Protein AF-A0A1I1NSJ3-F1 (afdb_monomer_lite)

Sequence (122 aa):
MTKSLKPNCDCIVRRGGEVIGTIKLSGRVLWALLSLMREGERGCTPITRPAPRWSHYIHQLRTVYNINVETINEGHEGVFSGTHARYVLRDQTSLFGGNLTEYLMSPDGRREFPNANFLGAH

Organism: NCBI:txid728005

Secondary structure (DSSP, 8-state):
-PPPPPPEEEEEEEETTEEEEEEEEEHHHHHHHHHHHHHGGG-B-TTTS--TTHHHHHHHHHHTT---EEEEEEEE-STT-EEEEEEEE-SEEEEESTTHHHHHHSHHHHHHSTT---BT--

Structure (mmCIF, N/CA/C/O backbone):
data_AF-A0A1I1NSJ3-F1
#
_entry.id   AF-A0A1I1NSJ3-F1
#
loop_
_atom_site.group_PDB
_atom_site.id
_atom_site.type_symbol
_atom_site.label_atom_id
_atom_site.label_alt_id
_atom_site.label_comp_id
_atom_site.label_asym_id
_atom_site.label_entity_id
_atom_site.label_seq_id
_atom_site.pdbx_PDB_ins_code
_atom_site.Cartn_x
_atom_site.Cartn_y
_atom_site.Cartn_z
_atom_site.occupancy
_atom_site.B_iso_or_equiv
_atom_site.auth_seq_id
_atom_site.auth_comp_id
_atom_site.auth_asym_id
_atom_site.auth_atom_id
_atom_site.pdbx_PDB_model_num
ATOM 1 N N . MET A 1 1 ? -1.956 27.034 -7.355 1.00 48.88 1 MET A N 1
ATOM 2 C CA . MET A 1 1 ? -1.425 25.679 -7.086 1.00 48.88 1 MET A CA 1
ATOM 3 C C . MET A 1 1 ? -2.315 25.009 -6.054 1.00 48.88 1 MET A C 1
ATOM 5 O O . MET A 1 1 ? -2.300 25.425 -4.902 1.00 48.88 1 MET A O 1
ATOM 9 N N . THR A 1 2 ? -3.121 24.025 -6.445 1.00 58.22 2 THR A N 1
ATOM 10 C CA . THR A 1 2 ? -3.885 23.218 -5.484 1.00 58.22 2 THR A CA 1
ATOM 11 C C . THR A 1 2 ? -2.895 22.339 -4.724 1.00 58.22 2 THR A C 1
ATOM 13 O O . THR A 1 2 ? -2.092 21.637 -5.336 1.00 58.22 2 THR A O 1
ATOM 16 N N . LYS A 1 3 ? -2.874 22.430 -3.394 1.00 71.44 3 LYS A N 1
ATOM 17 C CA . LYS A 1 3 ? -1.962 21.640 -2.561 1.00 71.44 3 LYS A CA 1
ATOM 18 C C . LYS A 1 3 ? -2.349 20.164 -2.697 1.00 71.44 3 LYS A C 1
ATOM 20 O O . LYS A 1 3 ? -3.507 19.827 -2.469 1.00 71.44 3 LYS A O 1
ATOM 25 N N . SER A 1 4 ? -1.406 19.305 -3.087 1.00 80.06 4 SER A N 1
ATOM 26 C CA . SER A 1 4 ? -1.663 17.863 -3.203 1.00 80.06 4 SER A CA 1
ATOM 27 C C . SER A 1 4 ? -2.100 17.306 -1.845 1.00 80.06 4 SER A C 1
ATOM 29 O O . SER A 1 4 ? -1.438 17.539 -0.824 1.00 80.06 4 SER A O 1
ATOM 31 N N . LEU A 1 5 ? -3.246 16.623 -1.823 1.00 88.69 5 LEU A N 1
ATOM 32 C CA . LEU A 1 5 ? -3.815 16.053 -0.608 1.00 88.69 5 LEU A CA 1
ATOM 33 C C . LEU A 1 5 ? -3.002 14.819 -0.209 1.00 88.69 5 LEU A C 1
ATOM 35 O O . LEU A 1 5 ? -2.840 13.886 -0.993 1.00 88.69 5 LEU A O 1
ATOM 39 N N . LYS A 1 6 ? -2.485 14.799 1.021 1.00 90.94 6 LYS A N 1
ATOM 40 C CA . LYS A 1 6 ? -1.807 13.616 1.560 1.00 90.94 6 LYS A CA 1
ATOM 41 C C . LYS A 1 6 ? -2.861 12.667 2.143 1.00 90.94 6 LYS A C 1
ATOM 43 O O . LYS A 1 6 ? -3.554 13.091 3.074 1.00 90.94 6 LYS A O 1
ATOM 48 N N . PRO A 1 7 ? -2.975 11.420 1.647 1.00 94.62 7 PRO A N 1
ATOM 49 C CA . PRO A 1 7 ? -3.944 10.475 2.181 1.00 94.62 7 PRO A CA 1
ATOM 50 C C . PRO A 1 7 ? -3.557 10.052 3.596 1.00 94.62 7 PRO A C 1
ATOM 52 O O . PRO A 1 7 ? -2.370 9.881 3.895 1.00 94.62 7 PRO A O 1
ATOM 55 N N . ASN A 1 8 ? -4.556 9.847 4.444 1.00 96.69 8 ASN A N 1
ATOM 56 C CA . ASN A 1 8 ? -4.446 9.164 5.725 1.00 96.69 8 ASN A CA 1
ATOM 57 C C . ASN A 1 8 ? -5.732 8.388 6.032 1.00 96.69 8 ASN A C 1
ATOM 59 O O . ASN A 1 8 ? -6.813 8.790 5.600 1.00 96.69 8 ASN A O 1
ATOM 63 N N . CYS A 1 9 ? -5.593 7.292 6.772 1.00 96.44 9 CYS A N 1
ATOM 64 C CA . CYS A 1 9 ? -6.703 6.499 7.292 1.00 96.44 9 CYS A CA 1
ATOM 65 C C . CYS A 1 9 ? -6.244 5.629 8.468 1.00 96.44 9 CYS A C 1
ATOM 67 O O . CYS A 1 9 ? -5.045 5.461 8.720 1.00 96.44 9 CYS A O 1
ATOM 69 N N . ASP A 1 10 ? -7.217 5.050 9.156 1.00 97.12 10 ASP A N 1
ATOM 70 C CA . ASP A 1 10 ? -7.031 3.913 10.041 1.00 97.12 10 ASP A CA 1
ATOM 71 C C . ASP A 1 10 ? -7.157 2.605 9.236 1.00 97.12 10 ASP A C 1
ATOM 73 O O . ASP A 1 10 ? -7.826 2.538 8.200 1.00 97.12 10 ASP A O 1
ATOM 77 N N . CYS A 1 11 ? -6.469 1.562 9.690 1.00 97.06 11 CYS A N 1
ATOM 78 C CA . CYS A 1 11 ? -6.438 0.250 9.053 1.00 97.06 11 CYS A CA 1
ATOM 79 C C . CYS A 1 11 ? -6.536 -0.839 10.119 1.00 97.06 11 CYS A C 1
ATOM 81 O O . CYS A 1 11 ? -5.686 -0.910 11.008 1.00 97.06 11 CYS A O 1
ATOM 83 N N . ILE A 1 12 ? -7.544 -1.704 10.007 1.00 97.25 12 ILE A N 1
ATOM 84 C CA . ILE A 1 12 ? -7.615 -2.961 10.760 1.00 97.25 12 ILE A CA 1
ATOM 85 C C . ILE A 1 12 ? -6.791 -3.995 10.005 1.00 97.25 12 ILE A C 1
ATOM 87 O O . ILE A 1 12 ? -7.006 -4.180 8.808 1.00 97.25 12 ILE A O 1
ATOM 91 N N . VAL A 1 13 ? -5.885 -4.678 10.700 1.00 96.94 13 VAL A N 1
ATOM 92 C CA . VAL A 1 13 ? -5.085 -5.773 10.140 1.00 96.94 13 VAL A CA 1
ATOM 93 C C . VAL A 1 13 ? -5.584 -7.094 10.713 1.00 96.94 13 VAL A C 1
ATOM 95 O O . VAL A 1 13 ? -5.743 -7.228 11.931 1.00 96.94 13 VAL A O 1
ATOM 98 N N . ARG A 1 14 ? -5.832 -8.069 9.835 1.00 97.00 14 ARG A N 1
ATOM 99 C CA . ARG A 1 14 ? -6.230 -9.431 10.185 1.00 97.00 14 ARG A CA 1
ATOM 100 C C . ARG A 1 14 ? -5.241 -10.457 9.651 1.00 97.00 14 ARG A C 1
ATOM 102 O O . ARG A 1 14 ? -4.813 -10.369 8.502 1.00 97.00 14 ARG A O 1
ATOM 109 N N . ARG A 1 15 ? -4.931 -11.460 10.471 1.00 95.38 15 ARG A N 1
ATOM 110 C CA . ARG A 1 15 ? -4.066 -12.590 10.115 1.00 95.38 15 ARG A CA 1
ATOM 111 C C . ARG A 1 15 ? -4.740 -13.883 10.545 1.00 95.38 15 ARG A C 1
ATOM 113 O O . ARG A 1 15 ? -5.110 -14.021 11.702 1.00 95.38 15 ARG A O 1
ATOM 120 N N . GLY A 1 16 ? -4.946 -14.805 9.605 1.00 94.12 16 GLY A N 1
ATOM 121 C CA . GLY A 1 16 ? -5.676 -16.048 9.885 1.00 94.12 16 GLY A CA 1
ATOM 122 C C . GLY A 1 16 ? -7.122 -15.827 10.354 1.00 94.12 16 GLY A C 1
ATOM 123 O O . GLY A 1 16 ? -7.645 -16.643 11.100 1.00 94.12 16 GLY A O 1
ATOM 124 N N . GLY A 1 17 ? -7.755 -14.716 9.959 1.00 92.50 17 GLY A N 1
ATOM 125 C CA . GLY A 1 17 ? -9.113 -14.339 10.378 1.00 92.50 17 GLY A CA 1
ATOM 126 C C . GLY A 1 17 ? -9.193 -13.546 11.689 1.00 92.50 17 GLY A C 1
ATOM 127 O O . GLY A 1 17 ? -10.221 -12.927 11.959 1.00 92.50 17 GLY A O 1
ATOM 128 N N . GLU A 1 18 ? -8.115 -13.479 12.470 1.00 95.56 18 GLU A N 1
ATOM 129 C CA . GLU A 1 18 ? -8.087 -12.744 13.736 1.00 95.56 18 GLU A CA 1
ATOM 130 C C . GLU A 1 18 ? -7.595 -11.311 13.551 1.00 95.56 18 GLU A C 1
ATOM 132 O O . GLU A 1 18 ? -6.661 -11.056 12.791 1.00 95.56 18 GLU A O 1
ATOM 137 N N . VAL A 1 19 ? -8.200 -10.363 14.271 1.00 96.19 19 VAL A N 1
ATOM 138 C CA . VAL A 1 19 ? -7.724 -8.975 14.312 1.00 96.19 19 VAL A CA 1
ATOM 139 C C . VAL A 1 19 ? -6.454 -8.912 15.153 1.00 96.19 19 VAL A C 1
ATOM 141 O O . VAL A 1 19 ? -6.504 -9.104 16.364 1.00 96.19 19 VAL A O 1
ATOM 144 N N . ILE A 1 20 ? -5.328 -8.587 14.520 1.00 96.25 20 ILE A N 1
ATOM 145 C CA . ILE A 1 20 ? -4.030 -8.471 15.204 1.00 96.25 20 ILE A CA 1
ATOM 146 C C . ILE A 1 20 ? -3.706 -7.036 15.626 1.00 96.25 20 ILE A C 1
ATOM 148 O O . ILE A 1 20 ? -2.796 -6.813 16.422 1.00 96.25 20 ILE A O 1
ATOM 152 N N . GLY A 1 21 ? -4.430 -6.047 15.097 1.00 95.50 21 GLY A N 1
ATOM 153 C CA . GLY A 1 21 ? -4.249 -4.658 15.491 1.00 95.50 21 GLY A CA 1
ATOM 154 C C . GLY A 1 21 ? -4.983 -3.656 14.612 1.00 95.50 21 GLY A C 1
ATOM 155 O O . GLY A 1 21 ? -5.514 -3.980 13.548 1.00 95.50 21 GLY A O 1
ATOM 156 N N . THR A 1 22 ? -4.987 -2.411 15.083 1.00 96.94 22 THR A N 1
ATOM 157 C CA . THR A 1 22 ? -5.441 -1.240 14.329 1.00 96.94 22 THR A CA 1
ATOM 158 C C . THR A 1 22 ? -4.308 -0.224 14.278 1.00 96.94 22 THR A C 1
ATOM 160 O O . THR A 1 22 ? -3.724 0.104 15.309 1.00 96.94 22 THR A O 1
ATOM 163 N N . ILE A 1 23 ? -3.991 0.265 13.082 1.00 97.06 23 ILE A N 1
ATOM 164 C CA . ILE A 1 23 ? -2.873 1.182 12.833 1.00 97.06 23 ILE A CA 1
ATOM 165 C C . ILE A 1 23 ? -3.341 2.430 12.083 1.00 97.06 23 ILE A C 1
ATOM 167 O O . ILE A 1 23 ? -4.296 2.380 11.309 1.00 97.06 23 ILE A O 1
ATOM 171 N N . LYS A 1 24 ? -2.616 3.539 12.254 1.00 97.56 24 LYS A N 1
ATOM 172 C CA . LYS A 1 24 ? -2.782 4.754 11.445 1.00 97.56 24 LYS A CA 1
ATOM 173 C C . LYS A 1 24 ? -1.722 4.810 10.356 1.00 97.56 24 LYS A C 1
ATOM 175 O O . LYS A 1 24 ? -0.526 4.731 10.639 1.00 97.56 24 LYS A O 1
ATOM 180 N N . LEU A 1 25 ? -2.159 5.001 9.116 1.00 97.12 25 LEU A N 1
ATOM 181 C CA . LEU A 1 25 ? -1.293 5.093 7.946 1.00 97.12 25 LEU A CA 1
ATOM 182 C C . LEU A 1 25 ? -1.489 6.427 7.239 1.00 97.12 25 LEU A C 1
ATOM 184 O O . LEU A 1 25 ? -2.583 6.988 7.208 1.00 97.12 25 LEU A O 1
ATOM 188 N N . SER A 1 26 ? -0.416 6.941 6.642 1.00 96.38 26 SER A N 1
ATOM 189 C CA . SER A 1 26 ? -0.485 8.154 5.834 1.00 96.38 26 SER A CA 1
ATOM 190 C C . SER A 1 26 ? 0.581 8.203 4.743 1.00 96.38 26 SER A C 1
ATOM 192 O O . SER A 1 26 ? 1.559 7.447 4.741 1.00 96.38 26 SER A O 1
ATOM 194 N N . GLY A 1 27 ? 0.383 9.111 3.788 1.00 94.06 27 GLY A N 1
ATOM 195 C CA . GLY A 1 27 ? 1.369 9.456 2.773 1.00 94.06 27 GLY A CA 1
ATOM 196 C C . GLY A 1 27 ? 1.814 8.260 1.931 1.00 94.06 27 GLY A C 1
ATOM 197 O O . GLY A 1 27 ? 0.996 7.501 1.416 1.00 94.06 27 GLY A O 1
ATOM 198 N N . ARG A 1 28 ? 3.133 8.109 1.753 1.00 94.50 28 ARG A N 1
ATOM 199 C CA . ARG A 1 28 ? 3.708 7.104 0.844 1.00 94.50 28 ARG A CA 1
ATOM 200 C C . ARG A 1 28 ? 3.623 5.669 1.366 1.00 94.50 28 ARG A C 1
ATOM 202 O O . ARG A 1 28 ? 3.540 4.759 0.549 1.00 94.50 28 ARG A O 1
ATOM 209 N N . VAL A 1 29 ? 3.590 5.470 2.684 1.00 96.19 29 VAL A N 1
ATOM 210 C CA . VAL A 1 29 ? 3.373 4.134 3.261 1.00 96.19 29 VAL A CA 1
ATOM 211 C C . VAL A 1 29 ? 1.941 3.679 2.996 1.00 96.19 29 VAL A C 1
ATOM 213 O O . VAL A 1 29 ? 1.736 2.567 2.519 1.00 96.19 29 VAL A O 1
ATOM 216 N N . LEU A 1 30 ? 0.959 4.566 3.206 1.00 96.75 30 LEU A N 1
ATOM 217 C CA . LEU A 1 30 ? -0.431 4.282 2.845 1.00 96.75 30 LEU A CA 1
ATOM 218 C C . LEU A 1 30 ? -0.573 4.017 1.340 1.00 96.75 30 LEU A C 1
ATOM 220 O O . LEU A 1 30 ? -1.191 3.037 0.951 1.00 96.75 30 LEU A O 1
ATOM 224 N N . TRP A 1 31 ? 0.057 4.829 0.487 1.00 95.25 31 TRP A N 1
ATOM 225 C CA . TRP A 1 31 ? 0.071 4.586 -0.962 1.00 95.25 31 TRP A CA 1
ATOM 226 C C . TRP A 1 31 ? 0.624 3.198 -1.332 1.00 95.25 31 TRP A C 1
ATOM 228 O O . TRP A 1 31 ? 0.083 2.545 -2.228 1.00 95.25 31 TRP A O 1
ATOM 238 N N . ALA A 1 32 ? 1.670 2.727 -0.644 1.00 96.31 32 ALA A N 1
ATOM 239 C CA . ALA A 1 32 ? 2.225 1.397 -0.876 1.00 96.31 32 ALA A CA 1
ATOM 240 C C . ALA A 1 32 ? 1.224 0.305 -0.474 1.00 96.31 32 ALA A C 1
ATOM 242 O O . ALA A 1 32 ? 0.998 -0.612 -1.259 1.00 96.31 32 ALA A O 1
ATOM 243 N N . LEU A 1 33 ? 0.559 0.442 0.681 1.00 96.94 33 LEU A N 1
ATOM 244 C CA . LEU A 1 33 ? -0.494 -0.490 1.091 1.00 96.94 33 LEU A CA 1
ATOM 245 C C . LEU A 1 33 ? -1.658 -0.518 0.089 1.00 96.94 33 LEU A C 1
ATOM 247 O O . LEU A 1 33 ? -2.033 -1.594 -0.358 1.00 96.94 33 LEU A O 1
ATOM 251 N N . LEU A 1 34 ? -2.183 0.642 -0.321 1.00 96.12 34 LEU A N 1
ATOM 252 C CA . LEU A 1 34 ? -3.267 0.734 -1.314 1.00 96.12 34 LEU A CA 1
ATOM 253 C C . LEU A 1 34 ? -2.885 0.069 -2.641 1.00 96.12 34 LEU A C 1
ATOM 255 O O . LEU A 1 34 ? -3.704 -0.582 -3.286 1.00 96.12 34 LEU A O 1
ATOM 259 N N . SER A 1 35 ? -1.626 0.222 -3.049 1.00 95.62 35 SER A N 1
ATOM 260 C CA . SER A 1 35 ? -1.101 -0.429 -4.247 1.00 95.62 35 SER A CA 1
ATOM 261 C C . SER A 1 35 ? -1.095 -1.950 -4.099 1.00 95.62 35 SER A C 1
ATOM 263 O O . SER A 1 35 ? -1.567 -2.640 -4.997 1.00 95.62 35 SER A O 1
ATOM 265 N N . LEU A 1 36 ? -0.634 -2.469 -2.957 1.00 96.06 36 LEU A N 1
ATOM 266 C CA . LEU A 1 36 ? -0.659 -3.905 -2.680 1.00 96.06 36 LEU A CA 1
ATOM 267 C C . LEU A 1 36 ? -2.089 -4.452 -2.606 1.00 96.06 36 LEU A C 1
ATOM 269 O O . LEU A 1 36 ? -2.367 -5.468 -3.228 1.00 96.06 36 LEU A O 1
ATOM 273 N N . MET A 1 37 ? -3.004 -3.758 -1.920 1.00 95.56 37 MET A N 1
ATOM 274 C CA . MET A 1 37 ? -4.422 -4.136 -1.856 1.00 95.56 37 MET A CA 1
ATOM 275 C C . MET A 1 37 ? -5.057 -4.201 -3.248 1.00 95.56 37 MET A C 1
ATOM 277 O O . MET A 1 37 ? -5.850 -5.093 -3.524 1.00 95.56 37 MET A O 1
ATOM 281 N N . ARG A 1 38 ? -4.702 -3.265 -4.138 1.00 94.31 38 ARG A N 1
ATOM 282 C CA . ARG A 1 38 ? -5.225 -3.222 -5.507 1.00 94.31 38 ARG A CA 1
ATOM 283 C C . ARG A 1 38 ? -4.740 -4.388 -6.364 1.00 94.31 38 ARG A C 1
ATOM 285 O O . ARG A 1 38 ? -5.520 -4.902 -7.157 1.00 94.31 38 ARG A O 1
ATOM 292 N N . GLU A 1 39 ? -3.463 -4.750 -6.266 1.00 93.31 39 GLU A N 1
ATOM 293 C CA . GLU A 1 39 ? -2.916 -5.874 -7.040 1.00 93.31 39 GLU A CA 1
ATOM 294 C C . GLU A 1 39 ? -3.239 -7.234 -6.396 1.00 93.31 39 GLU A C 1
ATOM 296 O O . GLU A 1 39 ? -3.210 -8.256 -7.081 1.00 93.31 39 GLU A O 1
ATOM 301 N N . GLY A 1 40 ? -3.559 -7.262 -5.098 1.00 92.62 40 GLY A N 1
ATOM 302 C CA . GLY A 1 40 ? -3.875 -8.482 -4.359 1.00 92.62 40 GLY A CA 1
ATOM 303 C C . GLY A 1 40 ? -2.763 -9.526 -4.481 1.00 92.62 40 GLY A C 1
ATOM 304 O O . GLY A 1 40 ? -1.575 -9.205 -4.388 1.00 92.62 40 GLY A O 1
ATOM 305 N N . GLU A 1 41 ? -3.153 -10.770 -4.762 1.00 93.50 41 GLU A N 1
ATOM 306 C CA . GLU A 1 41 ? -2.247 -11.914 -4.951 1.00 93.50 41 GLU A CA 1
ATOM 307 C C . GLU A 1 41 ? -1.264 -11.741 -6.117 1.00 93.50 41 GLU A C 1
ATOM 309 O O . GLU A 1 41 ? -0.177 -12.317 -6.102 1.00 93.50 41 GLU A O 1
ATOM 314 N N . ARG A 1 42 ? -1.588 -10.904 -7.115 1.00 93.06 42 ARG A N 1
ATOM 315 C CA . ARG A 1 42 ? -0.646 -10.591 -8.200 1.00 93.06 42 ARG A CA 1
ATOM 316 C C . ARG A 1 42 ? 0.576 -9.841 -7.674 1.00 93.06 42 ARG A C 1
ATOM 318 O O . ARG A 1 42 ? 1.638 -9.907 -8.287 1.00 93.06 42 ARG A O 1
ATOM 325 N N . GLY A 1 43 ? 0.436 -9.104 -6.574 1.00 92.12 43 GLY A N 1
ATOM 326 C CA . GLY A 1 43 ? 1.500 -8.309 -5.979 1.00 92.12 43 GLY A CA 1
ATOM 327 C C . GLY A 1 43 ? 1.979 -7.128 -6.829 1.00 92.12 43 GLY A C 1
ATOM 328 O O . GLY A 1 43 ? 1.694 -6.992 -8.019 1.00 92.12 43 GLY A O 1
ATOM 329 N N . CYS A 1 44 ? 2.758 -6.253 -6.201 1.00 92.81 44 CYS A N 1
ATOM 330 C CA . CYS A 1 44 ? 3.371 -5.087 -6.832 1.00 92.81 44 CYS A CA 1
ATOM 331 C C . CYS A 1 44 ? 4.852 -5.330 -7.112 1.00 92.81 44 CYS A C 1
ATOM 333 O O . CYS A 1 44 ? 5.588 -5.764 -6.231 1.00 92.81 44 CYS A O 1
ATOM 335 N N . THR A 1 45 ? 5.314 -4.949 -8.300 1.00 90.75 45 THR A N 1
ATOM 336 C CA . THR A 1 45 ? 6.743 -4.862 -8.629 1.00 90.75 45 THR A CA 1
ATOM 337 C C . THR A 1 45 ? 7.098 -3.411 -8.965 1.00 90.75 45 THR A C 1
ATOM 339 O O . THR A 1 45 ? 6.296 -2.725 -9.613 1.00 90.75 45 THR A O 1
ATOM 342 N N . PRO A 1 46 ? 8.292 -2.917 -8.576 1.00 85.19 46 PRO A N 1
ATOM 343 C CA . PRO A 1 46 ? 8.782 -1.609 -9.006 1.00 85.19 46 PRO A CA 1
ATOM 344 C C . PRO A 1 46 ? 8.798 -1.423 -10.531 1.00 85.19 46 PRO A C 1
ATOM 346 O O . PRO A 1 46 ? 8.787 -0.285 -10.989 1.00 85.19 46 PRO A O 1
ATOM 349 N N . ILE A 1 47 ? 8.793 -2.512 -11.309 1.00 84.75 47 ILE A N 1
ATOM 350 C CA . ILE A 1 47 ? 8.742 -2.474 -12.776 1.00 84.75 47 ILE A CA 1
ATOM 351 C C . ILE A 1 47 ? 7.382 -1.971 -13.273 1.00 84.75 47 ILE A C 1
ATOM 353 O O . ILE A 1 47 ? 7.321 -1.073 -14.107 1.00 84.75 47 ILE A O 1
ATOM 357 N N . THR A 1 48 ? 6.279 -2.532 -12.769 1.00 84.31 48 THR A N 1
ATOM 358 C CA . THR A 1 48 ? 4.926 -2.176 -13.233 1.00 84.31 48 THR A CA 1
ATOM 359 C C . THR A 1 48 ? 4.362 -0.960 -12.513 1.00 84.31 48 THR A C 1
ATOM 361 O O . THR A 1 48 ? 3.473 -0.291 -13.037 1.00 84.31 48 THR A O 1
ATOM 364 N N . ARG A 1 49 ? 4.862 -0.663 -11.309 1.00 85.81 49 ARG A N 1
ATOM 365 C CA . ARG A 1 49 ? 4.370 0.436 -10.478 1.00 85.81 49 ARG A CA 1
ATOM 366 C C . ARG A 1 49 ? 5.549 1.209 -9.881 1.00 85.81 49 ARG A C 1
ATOM 368 O O . ARG A 1 49 ? 5.819 1.070 -8.693 1.00 85.81 49 ARG A O 1
ATOM 375 N N . PRO A 1 50 ? 6.292 1.995 -10.674 1.00 86.12 50 PRO A N 1
ATOM 376 C CA . PRO A 1 50 ? 7.547 2.599 -10.232 1.00 86.12 50 PRO A CA 1
ATOM 377 C C . PRO A 1 50 ? 7.353 3.617 -9.102 1.00 86.12 50 PRO A C 1
ATOM 379 O O . PRO A 1 50 ? 6.468 4.469 -9.142 1.00 86.12 50 PRO A O 1
ATOM 382 N N . ALA A 1 51 ? 8.224 3.549 -8.093 1.00 84.69 51 ALA A N 1
ATOM 383 C CA . ALA A 1 51 ? 8.332 4.544 -7.028 1.00 84.69 51 ALA A CA 1
ATOM 384 C C . ALA A 1 51 ? 9.761 4.561 -6.460 1.00 84.69 51 ALA A C 1
ATOM 38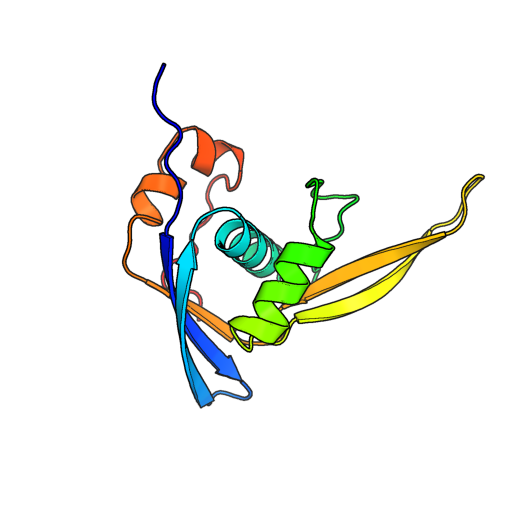6 O O . ALA A 1 51 ? 10.396 3.508 -6.385 1.00 84.69 51 ALA A O 1
ATOM 387 N N . PRO A 1 52 ? 10.268 5.720 -5.998 1.00 78.62 52 PRO A N 1
ATOM 388 C CA . PRO A 1 52 ? 11.682 5.882 -5.657 1.00 78.62 52 PRO A CA 1
ATOM 389 C C . PRO A 1 52 ? 12.162 5.038 -4.466 1.00 78.62 52 PRO A C 1
ATOM 391 O O . PRO A 1 52 ? 13.367 4.927 -4.271 1.00 78.62 52 PRO A O 1
ATOM 394 N N . ARG A 1 53 ? 11.266 4.490 -3.625 1.00 90.38 53 ARG A N 1
ATOM 395 C CA . ARG A 1 53 ? 11.645 3.810 -2.367 1.00 90.38 53 ARG A CA 1
ATOM 396 C C . A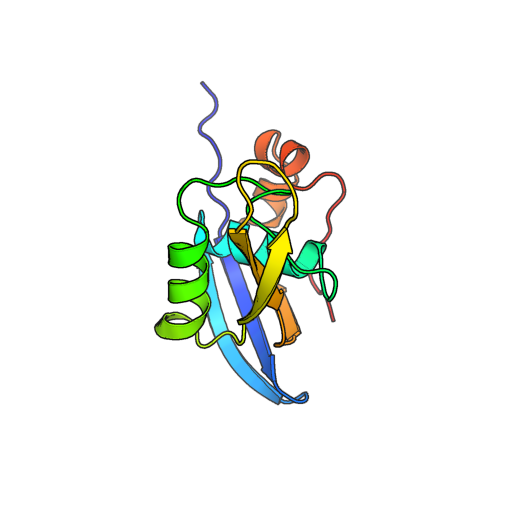RG A 1 53 ? 10.709 2.666 -1.955 1.00 90.38 53 ARG A C 1
ATOM 398 O O . ARG A 1 53 ? 10.347 2.572 -0.784 1.00 90.38 53 ARG A O 1
ATOM 405 N N . TRP A 1 54 ? 10.330 1.788 -2.886 1.00 93.12 54 TRP A N 1
ATOM 406 C CA . TRP A 1 54 ? 9.477 0.626 -2.577 1.00 93.12 54 TRP A CA 1
ATOM 407 C C . TRP A 1 54 ? 9.964 -0.176 -1.372 1.00 93.12 54 TRP A C 1
ATOM 409 O O . TRP A 1 54 ? 9.222 -0.325 -0.404 1.00 93.12 54 TRP A O 1
ATOM 419 N N . SER A 1 55 ? 11.228 -0.604 -1.380 1.00 92.94 55 SER A N 1
ATOM 420 C CA . SER A 1 55 ? 11.806 -1.413 -0.303 1.00 92.94 55 SER A CA 1
ATOM 421 C C . SER A 1 55 ? 11.692 -0.744 1.069 1.00 92.94 55 SER A C 1
ATOM 423 O O . SER A 1 55 ? 11.449 -1.425 2.059 1.00 92.94 55 SER A O 1
ATOM 425 N N . HIS A 1 56 ? 11.801 0.589 1.139 1.00 95.94 56 HIS A N 1
ATOM 426 C CA . HIS A 1 56 ? 11.639 1.332 2.389 1.00 95.94 56 HIS A CA 1
ATOM 427 C C . HIS A 1 56 ? 10.186 1.320 2.875 1.00 95.94 56 HIS A C 1
ATOM 429 O O . HIS A 1 56 ? 9.939 1.086 4.054 1.00 95.94 56 HIS A O 1
ATOM 435 N N . TYR A 1 57 ? 9.217 1.525 1.978 1.00 96.25 57 TYR A N 1
ATOM 436 C CA . TYR A 1 57 ? 7.798 1.485 2.345 1.00 96.25 57 TYR A CA 1
ATOM 437 C C . TYR A 1 57 ? 7.386 0.088 2.812 1.00 96.25 57 TYR A C 1
ATOM 439 O O . TYR A 1 57 ? 6.723 -0.040 3.837 1.00 96.25 57 TYR A O 1
ATOM 447 N N . ILE A 1 58 ? 7.850 -0.960 2.123 1.00 97.06 58 ILE A N 1
ATOM 448 C CA . ILE A 1 58 ? 7.624 -2.351 2.537 1.00 97.06 58 ILE A CA 1
ATOM 449 C C . ILE A 1 58 ? 8.298 -2.649 3.877 1.00 97.06 58 ILE A C 1
ATOM 451 O O . ILE A 1 58 ? 7.689 -3.267 4.748 1.00 97.06 58 ILE A O 1
ATOM 455 N N . HIS A 1 59 ? 9.529 -2.175 4.080 1.00 97.25 59 HIS A N 1
ATOM 456 C CA . HIS A 1 59 ? 10.214 -2.306 5.362 1.00 97.25 59 HIS A CA 1
ATOM 457 C C . HIS A 1 59 ? 9.409 -1.661 6.498 1.00 97.25 59 HIS A C 1
ATOM 459 O O . HIS A 1 59 ? 9.240 -2.283 7.543 1.00 97.25 59 HIS A O 1
ATOM 465 N N . GLN A 1 60 ? 8.870 -0.452 6.302 1.00 97.88 60 GLN A N 1
ATOM 466 C CA . GLN A 1 60 ? 8.018 0.207 7.298 1.00 97.88 60 GLN A CA 1
ATOM 467 C C . GLN A 1 60 ? 6.725 -0.577 7.558 1.00 97.88 60 GLN A C 1
ATOM 469 O O . GLN A 1 60 ? 6.394 -0.798 8.720 1.00 97.88 60 GLN A O 1
ATOM 474 N N . LEU A 1 61 ? 6.030 -1.048 6.513 1.00 97.56 61 LEU A N 1
ATOM 475 C CA . LEU A 1 61 ? 4.832 -1.891 6.658 1.00 97.56 61 LEU A CA 1
ATOM 476 C C . LEU A 1 61 ? 5.104 -3.119 7.539 1.00 97.56 61 LEU A C 1
ATOM 478 O O . LEU A 1 61 ? 4.326 -3.398 8.446 1.00 97.56 61 LEU A O 1
ATOM 482 N N . ARG A 1 62 ? 6.241 -3.792 7.339 1.00 97.88 62 ARG A N 1
ATOM 483 C CA . ARG A 1 62 ? 6.629 -4.971 8.125 1.00 97.88 62 ARG A CA 1
ATOM 484 C C . ARG A 1 62 ? 7.033 -4.631 9.557 1.00 97.88 62 ARG A C 1
ATOM 486 O O . ARG A 1 62 ? 6.547 -5.241 10.497 1.00 97.88 62 ARG A O 1
ATOM 493 N N . THR A 1 63 ? 7.948 -3.680 9.720 1.00 97.44 63 THR A N 1
ATOM 494 C CA . THR A 1 63 ? 8.651 -3.470 11.000 1.00 97.44 63 THR A CA 1
ATOM 495 C C . THR A 1 63 ? 7.936 -2.508 11.937 1.00 97.44 63 THR A C 1
ATOM 497 O O . THR A 1 63 ? 7.947 -2.716 13.144 1.00 97.44 63 THR A O 1
ATOM 500 N N . VAL A 1 64 ? 7.305 -1.465 11.396 1.00 96.50 64 VAL A N 1
ATOM 501 C CA . VAL A 1 64 ? 6.620 -0.434 12.190 1.00 96.50 64 VAL A CA 1
ATOM 502 C C . VAL A 1 64 ? 5.149 -0.785 12.369 1.00 96.50 64 VAL A C 1
ATOM 504 O O . VAL A 1 64 ? 4.588 -0.579 13.439 1.00 96.50 64 VAL A O 1
ATOM 507 N N . TYR A 1 65 ? 4.526 -1.316 11.318 1.00 96.56 65 TYR A N 1
ATOM 508 C CA . TYR A 1 65 ? 3.084 -1.552 11.283 1.00 96.56 65 TYR A CA 1
ATOM 509 C C . TYR A 1 65 ? 2.690 -3.025 11.435 1.00 96.56 65 TYR A C 1
ATOM 511 O O . TYR A 1 65 ? 1.500 -3.323 11.484 1.00 96.56 65 TYR A O 1
ATOM 519 N N . ASN A 1 66 ? 3.670 -3.933 11.530 1.00 96.56 66 ASN A N 1
ATOM 520 C CA . ASN A 1 66 ? 3.468 -5.376 11.698 1.00 96.56 66 ASN A CA 1
ATOM 521 C C . ASN A 1 66 ? 2.562 -6.022 10.624 1.00 96.56 66 ASN A C 1
ATOM 523 O O . ASN A 1 66 ? 1.904 -7.031 10.883 1.00 96.56 66 ASN A O 1
ATOM 527 N N . ILE A 1 67 ? 2.531 -5.453 9.413 1.00 97.12 67 ILE A N 1
ATOM 528 C CA . ILE A 1 67 ? 1.797 -6.001 8.268 1.00 97.12 67 ILE A CA 1
ATOM 529 C C . ILE A 1 67 ? 2.666 -7.041 7.562 1.00 97.12 67 ILE A C 1
ATOM 531 O O . ILE A 1 67 ? 3.798 -6.762 7.153 1.00 97.12 67 ILE A O 1
ATOM 535 N N . ASN A 1 68 ? 2.106 -8.229 7.357 1.00 97.38 68 ASN A N 1
ATOM 536 C CA . ASN A 1 68 ? 2.737 -9.295 6.604 1.00 97.38 68 ASN A CA 1
ATOM 537 C C . ASN A 1 68 ? 2.678 -9.000 5.102 1.00 97.38 68 ASN A C 1
ATOM 539 O O . ASN A 1 68 ? 1.646 -9.151 4.441 1.00 97.38 68 ASN A O 1
ATOM 543 N N . VAL A 1 69 ? 3.820 -8.584 4.568 1.00 97.81 69 VAL A N 1
ATOM 544 C CA . VAL A 1 69 ? 4.059 -8.475 3.131 1.00 97.81 69 VAL A CA 1
ATOM 545 C C . VAL A 1 69 ? 5.142 -9.480 2.784 1.00 97.81 69 VAL A C 1
ATOM 547 O O . VAL A 1 69 ? 6.219 -9.433 3.373 1.00 97.81 69 VAL A O 1
ATOM 550 N N . GLU A 1 70 ? 4.917 -10.342 1.806 1.00 97.44 70 GLU A N 1
ATOM 551 C CA . GLU A 1 70 ? 5.919 -11.272 1.287 1.00 97.44 70 GLU A CA 1
ATOM 552 C C . GLU A 1 70 ? 6.758 -10.609 0.186 1.00 97.44 70 GLU A C 1
ATOM 554 O O . GLU A 1 70 ? 6.272 -9.736 -0.532 1.00 97.44 70 GLU A O 1
ATOM 559 N N . THR A 1 71 ? 8.032 -10.994 0.063 1.00 96.50 71 THR A N 1
ATOM 560 C CA . THR A 1 71 ? 8.859 -10.676 -1.110 1.00 96.50 71 THR A CA 1
ATOM 561 C C . THR A 1 71 ? 9.091 -11.951 -1.903 1.00 96.50 71 THR A C 1
ATOM 563 O O . THR A 1 71 ? 9.762 -12.856 -1.420 1.00 96.50 71 THR A O 1
ATOM 566 N N . ILE A 1 72 ? 8.589 -11.977 -3.131 1.00 95.00 72 ILE A N 1
ATOM 567 C CA . ILE A 1 72 ? 8.886 -12.997 -4.129 1.00 95.00 72 ILE A CA 1
ATOM 568 C C . ILE A 1 72 ? 9.989 -12.444 -5.029 1.00 95.00 72 ILE A C 1
ATOM 570 O O . ILE A 1 72 ? 9.909 -11.314 -5.512 1.00 95.00 72 ILE A O 1
ATOM 574 N N . ASN A 1 73 ? 11.038 -13.230 -5.223 1.00 91.50 73 ASN A N 1
ATOM 575 C CA . ASN A 1 73 ? 12.148 -12.888 -6.100 1.00 91.50 73 ASN A CA 1
ATOM 576 C C . ASN A 1 73 ? 11.831 -13.370 -7.518 1.00 91.50 73 ASN A C 1
ATOM 578 O O . ASN A 1 73 ? 11.800 -14.573 -7.765 1.00 91.50 73 ASN A O 1
ATOM 582 N N . GLU A 1 74 ? 11.595 -12.440 -8.440 1.00 88.62 74 GLU A N 1
ATOM 583 C CA . GLU A 1 74 ? 11.323 -12.745 -9.844 1.00 88.62 74 GLU A CA 1
ATOM 584 C C . GLU A 1 74 ? 12.566 -12.483 -10.690 1.00 88.62 74 GLU A C 1
ATOM 586 O O . GLU A 1 74 ? 13.069 -11.357 -10.770 1.00 88.62 74 GLU A O 1
ATOM 591 N N . GLY A 1 75 ? 13.066 -13.539 -11.329 1.00 84.75 75 GLY A N 1
ATOM 592 C CA . GLY A 1 75 ? 14.093 -13.412 -12.354 1.00 84.75 75 GLY A CA 1
ATOM 593 C C . GLY A 1 75 ? 13.540 -12.688 -13.579 1.00 84.75 75 GLY A C 1
ATOM 594 O O . GLY A 1 75 ? 12.380 -12.870 -13.947 1.00 84.75 75 GLY A O 1
ATOM 595 N N . HIS A 1 76 ? 14.369 -11.872 -14.221 1.00 79.19 76 HIS A N 1
ATOM 596 C CA . HIS A 1 76 ? 14.079 -11.354 -15.551 1.00 79.19 76 HIS A CA 1
ATOM 597 C C . HIS A 1 76 ? 15.242 -11.643 -16.498 1.00 79.19 76 HIS A C 1
ATOM 599 O O . HIS A 1 76 ? 16.414 -11.504 -16.138 1.00 79.19 76 HIS A O 1
ATOM 605 N N . GLU A 1 77 ? 14.899 -12.057 -17.713 1.00 73.56 77 GLU A N 1
ATOM 606 C CA . GLU A 1 77 ? 15.857 -12.374 -18.769 1.00 73.56 77 GLU A CA 1
ATOM 607 C C . GLU A 1 77 ? 16.266 -11.115 -19.557 1.00 73.56 77 GLU A C 1
ATOM 609 O O . GLU A 1 77 ? 15.648 -10.051 -19.439 1.00 73.56 77 GLU A O 1
ATOM 614 N N . GLY A 1 78 ? 17.329 -11.226 -20.359 1.00 74.38 78 GLY A N 1
ATOM 615 C CA . GLY A 1 78 ? 17.838 -10.163 -21.230 1.00 74.38 78 GLY A CA 1
ATOM 616 C C . GLY A 1 78 ? 19.276 -9.737 -20.923 1.00 74.38 78 GLY A C 1
ATOM 617 O O . GLY A 1 78 ? 19.950 -10.312 -20.074 1.00 74.38 78 GLY A O 1
ATOM 618 N N . VAL A 1 79 ? 19.747 -8.699 -21.625 1.00 72.44 79 VAL A N 1
ATOM 619 C CA . VAL A 1 79 ? 21.147 -8.211 -21.584 1.00 72.44 79 VAL A CA 1
ATOM 620 C C . VAL A 1 79 ? 21.562 -7.704 -20.194 1.00 72.44 79 VAL A C 1
ATOM 622 O O . VAL A 1 79 ? 22.741 -7.681 -19.859 1.00 72.44 79 VAL A O 1
ATOM 625 N N . PHE A 1 80 ? 20.580 -7.343 -19.367 1.00 75.50 80 PHE A N 1
ATOM 626 C CA . PHE A 1 80 ? 20.755 -6.975 -17.965 1.00 75.50 80 PHE A CA 1
ATOM 627 C C . PHE A 1 80 ? 20.013 -7.964 -17.068 1.00 75.50 80 PHE A C 1
ATOM 629 O O . PHE A 1 80 ? 19.161 -7.557 -16.290 1.00 75.50 80 PHE A O 1
ATOM 636 N N . SER A 1 81 ? 20.267 -9.265 -17.222 1.00 77.75 81 SER A N 1
ATOM 637 C CA . SER A 1 81 ? 19.616 -10.299 -16.413 1.00 77.75 81 SER A CA 1
ATOM 638 C C . SER A 1 81 ? 19.800 -10.035 -14.918 1.00 77.75 81 SER A C 1
ATOM 640 O O . SER A 1 81 ? 20.915 -9.770 -14.460 1.00 77.75 81 SER A O 1
ATOM 642 N N . GLY A 1 82 ? 18.720 -10.144 -14.156 1.00 82.88 82 GLY A N 1
ATOM 643 C CA . GLY A 1 82 ? 18.721 -9.854 -12.731 1.00 82.88 82 GLY A CA 1
ATOM 644 C C . GLY A 1 82 ? 17.500 -10.431 -12.034 1.00 82.88 82 GLY A C 1
ATOM 645 O O . GLY A 1 82 ? 16.656 -11.094 -12.635 1.00 82.88 82 GLY A O 1
ATOM 646 N N . THR A 1 83 ? 17.412 -10.193 -10.732 1.00 85.50 83 THR A N 1
ATOM 647 C CA . THR A 1 83 ? 16.242 -10.536 -9.923 1.00 85.50 83 THR A CA 1
ATOM 648 C C . THR A 1 83 ? 15.639 -9.254 -9.388 1.00 85.50 83 THR A C 1
ATOM 650 O O . THR A 1 83 ? 16.361 -8.375 -8.914 1.00 85.50 83 THR A O 1
ATOM 653 N N . HIS A 1 84 ? 14.320 -9.144 -9.445 1.00 87.31 84 HIS A N 1
ATOM 654 C CA . HIS A 1 84 ? 13.600 -8.029 -8.859 1.00 87.31 84 HIS A CA 1
ATOM 655 C C . HIS A 1 84 ? 12.533 -8.529 -7.888 1.00 87.31 84 HIS A C 1
ATOM 657 O O . HIS A 1 84 ? 12.050 -9.655 -7.973 1.00 87.31 84 HIS A O 1
ATOM 663 N N . ALA A 1 85 ? 12.181 -7.677 -6.932 1.00 92.00 85 ALA A N 1
ATOM 664 C CA . ALA A 1 85 ? 11.187 -8.011 -5.929 1.00 92.00 85 ALA A CA 1
ATOM 665 C C . ALA A 1 85 ? 9.766 -7.798 -6.467 1.00 92.00 85 ALA A C 1
ATOM 667 O O . ALA A 1 85 ? 9.434 -6.717 -6.963 1.00 92.00 85 ALA A O 1
ATOM 668 N N . ARG A 1 86 ? 8.911 -8.796 -6.259 1.00 95.06 86 ARG A N 1
ATOM 669 C CA . ARG A 1 86 ? 7.457 -8.663 -6.227 1.00 95.06 86 ARG A CA 1
ATOM 670 C C . ARG A 1 86 ? 6.991 -8.732 -4.779 1.00 95.06 86 ARG A C 1
ATOM 672 O O . ARG A 1 86 ? 7.355 -9.639 -4.039 1.00 95.06 86 ARG A O 1
ATOM 679 N N . TYR A 1 87 ? 6.190 -7.763 -4.368 1.00 96.69 87 TYR A N 1
ATOM 680 C CA . TYR A 1 87 ? 5.653 -7.671 -3.018 1.00 96.69 87 TYR A CA 1
ATOM 681 C C . TYR A 1 87 ? 4.187 -8.082 -3.005 1.00 96.69 87 TYR A C 1
ATOM 683 O O . TYR A 1 87 ? 3.400 -7.525 -3.769 1.00 96.69 87 TYR A O 1
ATOM 691 N N . VAL A 1 88 ? 3.816 -9.015 -2.131 1.00 97.19 88 VAL A N 1
ATOM 692 C CA . VAL A 1 88 ? 2.439 -9.516 -2.005 1.00 97.19 88 VAL A CA 1
ATOM 693 C C . VAL A 1 88 ? 1.946 -9.265 -0.586 1.00 97.19 88 VAL A C 1
ATOM 695 O O . VAL A 1 88 ? 2.624 -9.621 0.376 1.00 97.19 88 VAL A O 1
ATOM 698 N N . LEU A 1 89 ? 0.788 -8.623 -0.441 1.00 97.44 89 LEU A N 1
ATOM 699 C CA . LEU A 1 89 ? 0.146 -8.455 0.862 1.00 97.44 89 LEU A CA 1
ATOM 700 C C . LEU A 1 89 ? -0.505 -9.781 1.268 1.00 97.44 89 LEU A C 1
ATOM 702 O O . LEU A 1 89 ? -1.301 -10.319 0.509 1.00 97.44 89 LEU A O 1
ATOM 706 N N . ARG A 1 90 ? -0.145 -10.303 2.444 1.00 97.25 90 ARG A N 1
ATOM 707 C CA . ARG A 1 90 ? -0.654 -11.584 2.965 1.00 97.25 90 ARG A CA 1
ATOM 708 C C . ARG A 1 90 ? -1.692 -11.417 4.066 1.00 97.25 90 ARG A C 1
ATOM 710 O O . ARG A 1 90 ? -2.560 -12.270 4.217 1.00 97.25 90 ARG A O 1
ATOM 717 N N . ASP A 1 91 ? -1.598 -10.336 4.831 1.00 97.06 91 ASP A N 1
ATOM 718 C CA . ASP A 1 91 ? -2.624 -10.001 5.815 1.00 97.06 91 ASP A CA 1
ATOM 719 C C . ASP A 1 91 ? -3.855 -9.396 5.124 1.00 97.06 91 ASP A C 1
ATOM 721 O O . ASP A 1 91 ? -3.746 -8.658 4.144 1.00 97.06 91 ASP A O 1
ATOM 725 N N . GLN A 1 92 ? -5.035 -9.659 5.677 1.00 95.94 92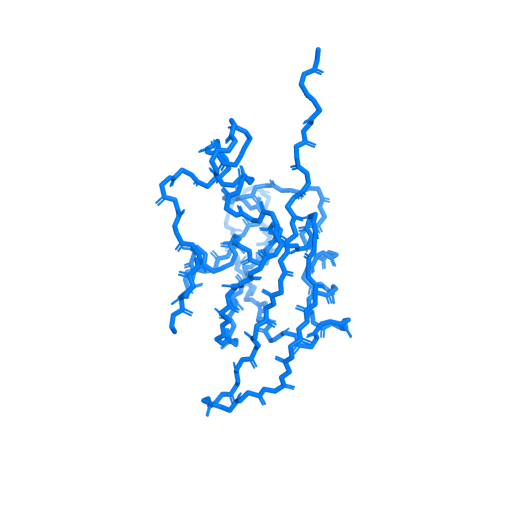 GLN A N 1
ATOM 726 C CA . GLN A 1 92 ? -6.264 -8.986 5.269 1.00 95.94 92 GLN A CA 1
ATOM 727 C C . GLN A 1 92 ? -6.328 -7.609 5.932 1.00 95.94 92 GLN A C 1
ATOM 729 O O . GLN A 1 92 ? -6.065 -7.470 7.128 1.00 95.94 92 GLN A O 1
ATOM 734 N N . THR A 1 93 ? -6.695 -6.578 5.173 1.00 95.56 93 THR A N 1
ATOM 735 C CA . THR A 1 93 ? -6.720 -5.198 5.673 1.00 95.56 93 THR A CA 1
ATOM 736 C C . THR A 1 93 ? -8.023 -4.498 5.333 1.00 95.56 93 THR A C 1
ATOM 738 O O . THR A 1 93 ? -8.411 -4.461 4.168 1.00 95.56 93 THR A O 1
ATOM 741 N N . SER A 1 94 ? -8.641 -3.859 6.325 1.00 95.94 94 SER A N 1
ATOM 742 C CA . SER A 1 94 ? -9.839 -3.036 6.129 1.00 95.94 94 SER A CA 1
ATOM 743 C C . SER A 1 94 ? -9.539 -1.582 6.487 1.00 95.94 94 SER A C 1
ATOM 745 O O . SER A 1 94 ? -9.123 -1.294 7.611 1.00 95.94 94 SER A O 1
ATOM 747 N N . LEU A 1 95 ? -9.754 -0.664 5.541 1.00 95.88 95 LEU A N 1
ATOM 748 C CA . LEU A 1 95 ? -9.466 0.765 5.709 1.00 95.88 95 LEU A CA 1
ATOM 749 C C . LEU A 1 95 ? -10.715 1.555 6.098 1.00 95.88 95 LEU A C 1
ATOM 751 O O . LEU A 1 95 ? -11.802 1.307 5.569 1.00 95.88 95 LEU A O 1
ATOM 755 N N . PHE A 1 96 ? -10.548 2.531 6.991 1.00 94.62 96 PHE A N 1
ATOM 756 C CA . PHE A 1 96 ? -11.624 3.401 7.462 1.00 94.62 96 PHE A CA 1
ATOM 757 C C . PHE A 1 96 ? -11.088 4.739 7.996 1.00 94.62 96 PHE A C 1
ATOM 759 O O . PHE A 1 96 ? -9.903 4.882 8.292 1.00 94.62 96 PHE A O 1
ATOM 766 N N . GLY A 1 97 ? -11.970 5.731 8.129 1.00 93.69 97 GLY A N 1
ATOM 767 C CA . GLY A 1 97 ? -11.628 7.039 8.694 1.00 93.69 97 GLY A CA 1
ATOM 768 C C . GLY A 1 97 ? -10.632 7.862 7.863 1.00 93.69 97 GLY A C 1
ATOM 769 O O . GLY A 1 97 ? -10.321 7.551 6.711 1.00 93.69 97 GLY A O 1
ATOM 770 N N . GLY A 1 98 ? -10.136 8.942 8.472 1.00 93.94 98 GLY A N 1
ATOM 771 C CA . GLY A 1 98 ? -9.201 9.877 7.844 1.00 93.94 98 GLY A CA 1
ATOM 772 C C . GLY A 1 98 ? -9.784 10.602 6.626 1.00 93.94 98 GLY A C 1
ATOM 773 O O . GLY A 1 98 ? -10.985 10.843 6.548 1.00 93.94 98 GLY A O 1
ATOM 774 N N . ASN A 1 99 ? -8.916 10.955 5.675 1.00 94.94 99 ASN A N 1
ATOM 775 C CA . ASN A 1 99 ? -9.283 11.669 4.443 1.00 94.94 99 ASN A CA 1
ATOM 776 C C . ASN A 1 99 ? -9.123 10.808 3.178 1.00 94.94 99 ASN A C 1
ATOM 778 O O . ASN A 1 99 ? -9.050 11.341 2.069 1.00 94.94 99 ASN A O 1
ATOM 782 N N . LEU A 1 100 ? -9.024 9.481 3.319 1.00 94.69 100 LEU A N 1
ATOM 783 C CA . LEU A 1 100 ? -8.765 8.586 2.189 1.00 94.69 100 LEU A CA 1
ATOM 784 C C . LEU A 1 100 ? -9.814 8.742 1.080 1.00 94.69 100 LEU A C 1
ATOM 786 O O . LEU A 1 100 ? -9.445 8.816 -0.088 1.00 94.69 100 LEU A O 1
ATOM 790 N N . THR A 1 101 ? -11.095 8.867 1.430 1.00 93.88 101 THR A N 1
ATOM 791 C CA . THR A 1 101 ? -12.175 9.107 0.461 1.00 93.88 101 THR A CA 1
ATOM 792 C C . THR A 1 101 ? -11.953 10.394 -0.330 1.00 93.88 101 THR A C 1
ATOM 794 O O . THR A 1 101 ? -12.023 10.388 -1.556 1.00 93.88 101 THR A O 1
ATOM 797 N N . GLU A 1 102 ? -11.636 11.494 0.354 1.00 94.44 102 GLU A N 1
ATOM 798 C CA . GLU A 1 102 ? -11.364 12.790 -0.277 1.00 94.44 102 GLU A CA 1
ATOM 799 C C . GLU A 1 102 ? -10.143 12.707 -1.196 1.00 94.44 102 GLU A C 1
ATOM 801 O O . GLU A 1 102 ? -10.162 13.222 -2.314 1.00 94.44 102 GLU A O 1
ATOM 806 N N . TYR A 1 103 ? -9.095 12.001 -0.758 1.00 94.38 103 TYR A N 1
ATOM 807 C CA . TYR A 1 103 ? -7.922 11.740 -1.581 1.00 94.38 103 TYR A CA 1
ATOM 808 C C . TYR A 1 103 ? -8.279 10.957 -2.841 1.00 94.38 103 TYR A C 1
ATOM 810 O O . TYR A 1 103 ? -7.935 11.416 -3.928 1.00 94.38 103 TYR A O 1
ATOM 818 N N . LEU A 1 104 ? -8.999 9.838 -2.732 1.00 93.44 104 LEU A N 1
ATOM 819 C CA . LEU A 1 104 ? -9.407 9.020 -3.882 1.00 93.44 104 LEU A CA 1
ATOM 820 C C . LEU A 1 104 ? -10.301 9.798 -4.860 1.00 93.44 104 LEU A C 1
ATOM 822 O O . LEU A 1 104 ? -10.233 9.568 -6.065 1.00 93.44 104 LEU A O 1
ATOM 826 N N . MET A 1 105 ? -11.090 10.756 -4.364 1.00 93.38 105 MET A N 1
ATOM 827 C CA . MET A 1 105 ? -11.918 11.642 -5.191 1.00 93.38 105 MET A CA 1
ATOM 828 C C . MET A 1 105 ? -11.151 12.825 -5.798 1.00 93.38 105 MET A C 1
ATOM 830 O O . MET A 1 105 ? -11.625 13.420 -6.768 1.00 93.38 105 MET A O 1
ATOM 834 N N . SER A 1 106 ? -9.975 13.164 -5.266 1.00 93.19 106 SER A N 1
ATOM 835 C CA . SER A 1 106 ? -9.126 14.240 -5.783 1.00 93.19 106 SER A CA 1
ATOM 836 C C . SER A 1 106 ? -8.506 13.888 -7.148 1.00 93.19 106 SE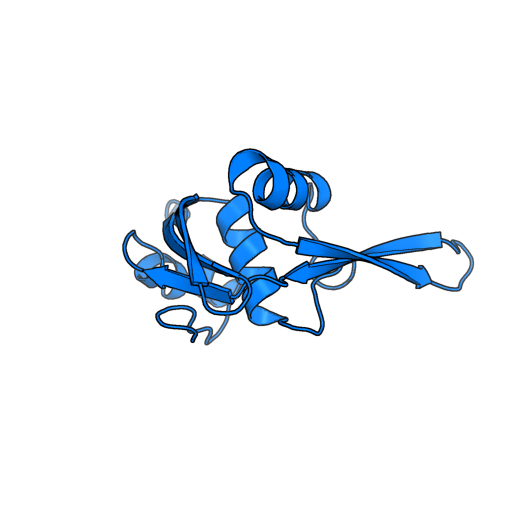R A C 1
ATOM 838 O O . SER A 1 106 ? -8.391 12.708 -7.489 1.00 93.19 106 SER A O 1
ATOM 840 N N . PRO A 1 107 ? -8.033 14.880 -7.932 1.00 93.94 107 PRO A N 1
ATOM 841 C CA . PRO A 1 107 ? -7.352 14.619 -9.203 1.00 93.94 107 PRO A CA 1
ATOM 842 C C . PRO A 1 107 ? -6.146 13.676 -9.073 1.00 93.94 107 PRO A C 1
ATOM 844 O O . PRO A 1 107 ? -5.961 12.797 -9.913 1.00 93.94 107 PRO A O 1
ATOM 847 N N . ASP A 1 108 ? -5.353 13.822 -8.006 1.00 91.88 108 ASP A N 1
ATOM 848 C CA . ASP A 1 108 ? -4.189 12.966 -7.763 1.00 91.88 108 ASP A CA 1
ATOM 849 C C . ASP A 1 108 ? -4.608 11.527 -7.440 1.00 91.88 108 ASP A C 1
ATOM 851 O O . ASP A 1 108 ? -4.061 10.588 -8.017 1.00 91.88 108 ASP A O 1
ATOM 855 N N . GLY A 1 109 ? -5.597 11.341 -6.561 1.00 93.12 109 GLY A N 1
ATOM 856 C CA . GLY A 1 109 ? -6.083 10.006 -6.208 1.00 93.12 109 GLY A CA 1
ATOM 857 C C . GLY A 1 109 ? -6.757 9.299 -7.377 1.00 93.12 109 GLY A C 1
ATOM 858 O O . GLY A 1 109 ? -6.472 8.128 -7.606 1.00 93.12 109 GLY A O 1
ATOM 859 N N . ARG A 1 110 ? -7.554 10.009 -8.187 1.00 93.69 110 ARG A N 1
ATOM 860 C CA . ARG A 1 110 ? -8.148 9.455 -9.416 1.00 93.69 110 ARG A CA 1
ATOM 861 C C . ARG A 1 110 ? -7.098 9.061 -10.452 1.00 93.69 110 ARG A C 1
ATOM 863 O O . ARG A 1 110 ? -7.297 8.078 -11.159 1.00 93.69 110 ARG A O 1
ATOM 870 N N . ARG A 1 111 ? -5.986 9.799 -10.543 1.00 92.50 111 ARG A N 1
ATOM 871 C CA . ARG A 1 111 ? -4.863 9.449 -11.426 1.00 92.50 111 ARG A CA 1
ATOM 872 C C . ARG A 1 111 ? -4.139 8.189 -10.945 1.00 92.50 111 ARG A C 1
ATOM 874 O O . ARG A 1 111 ? -3.811 7.328 -11.751 1.00 92.50 111 ARG A O 1
ATOM 881 N N . GLU A 1 112 ? -3.879 8.083 -9.645 1.00 91.31 112 GLU A N 1
ATOM 882 C CA . GLU A 1 112 ? -3.120 6.972 -9.045 1.00 91.31 112 GLU A CA 1
ATOM 883 C C . GLU A 1 112 ? -3.953 5.678 -8.921 1.00 91.31 112 GLU A C 1
ATOM 885 O O . GLU A 1 112 ? -3.490 4.562 -9.200 1.00 91.31 112 GLU A O 1
ATOM 890 N N . PHE A 1 113 ? -5.213 5.823 -8.517 1.00 93.25 113 PHE A N 1
ATOM 891 C CA . PHE A 1 113 ? -6.150 4.744 -8.217 1.00 93.25 113 PHE A CA 1
ATOM 892 C C . PHE A 1 113 ? -7.512 4.993 -8.892 1.00 93.25 113 PHE A C 1
ATOM 894 O O . PHE A 1 113 ? -8.519 5.183 -8.206 1.00 93.25 113 PHE A O 1
ATOM 901 N N . PRO A 1 114 ? -7.571 4.991 -10.237 1.00 91.88 114 PRO A N 1
ATOM 902 C CA . PRO A 1 114 ? -8.819 5.214 -10.959 1.00 91.88 114 PRO A CA 1
ATOM 903 C C . PRO A 1 114 ? -9.864 4.166 -10.573 1.00 91.88 114 PRO A C 1
ATOM 905 O O . PRO A 1 114 ? -9.579 2.969 -10.598 1.00 91.88 114 PRO A O 1
ATOM 908 N N . ASN A 1 115 ? -11.068 4.634 -10.231 1.00 87.25 115 ASN A N 1
ATOM 909 C CA . ASN A 1 115 ? -12.233 3.820 -9.861 1.00 87.25 115 ASN A CA 1
ATOM 910 C C . ASN A 1 115 ? -11.992 2.824 -8.711 1.00 87.25 115 ASN A C 1
ATOM 912 O O . ASN A 1 115 ? -12.731 1.852 -8.575 1.00 87.25 115 ASN A O 1
ATOM 916 N N . ALA A 1 116 ? -10.962 3.039 -7.889 1.00 87.69 116 ALA A N 1
ATOM 917 C CA . ALA A 1 116 ? -10.678 2.149 -6.777 1.00 87.69 116 ALA A CA 1
ATOM 918 C C . ALA A 1 116 ? -11.589 2.451 -5.582 1.00 87.69 116 ALA A C 1
ATOM 920 O O . ALA A 1 116 ? -11.747 3.606 -5.184 1.00 87.69 116 ALA A O 1
ATOM 921 N N . ASN A 1 117 ? -12.126 1.396 -4.971 1.00 86.50 117 ASN A N 1
ATOM 922 C CA . ASN A 1 117 ? -12.794 1.470 -3.681 1.00 86.50 117 ASN A CA 1
ATOM 923 C C . ASN A 1 117 ? -12.059 0.568 -2.687 1.00 86.50 117 ASN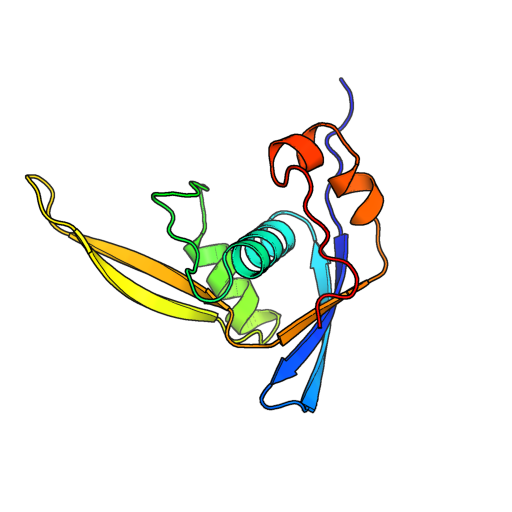 A C 1
ATOM 925 O O . ASN A 1 117 ? -12.083 -0.651 -2.816 1.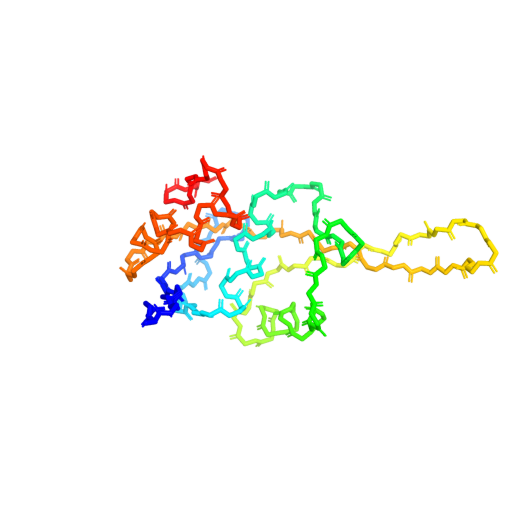00 86.50 117 ASN A O 1
ATOM 929 N N . PHE A 1 118 ? -11.388 1.186 -1.717 1.00 88.94 118 PHE A N 1
ATOM 930 C CA . PHE A 1 118 ? -10.631 0.482 -0.679 1.00 88.94 118 PHE A CA 1
ATOM 931 C C . PHE A 1 118 ? -11.347 0.463 0.677 1.00 88.94 118 PHE A C 1
ATOM 933 O O . PHE A 1 118 ? -10.853 -0.141 1.629 1.00 88.94 118 PHE A O 1
ATOM 940 N N . LEU A 1 119 ? -12.484 1.154 0.789 1.00 79.19 119 LEU A N 1
ATOM 941 C CA . LEU A 1 119 ? -13.234 1.237 2.034 1.00 79.19 119 LEU A CA 1
ATOM 942 C C . LEU A 1 119 ? -14.056 -0.035 2.199 1.00 79.19 119 LEU A C 1
ATOM 944 O O . LEU A 1 119 ? -14.837 -0.393 1.320 1.00 79.19 119 LEU A O 1
ATOM 948 N N . GLY A 1 120 ? -13.870 -0.711 3.331 1.00 64.44 120 GLY A N 1
ATOM 949 C CA . GLY A 1 120 ? -14.598 -1.942 3.634 1.00 64.44 120 GLY A CA 1
ATOM 950 C C . GLY A 1 120 ? -14.163 -3.169 2.829 1.00 64.44 120 GLY A C 1
ATOM 951 O O . GLY A 1 120 ? -14.923 -4.125 2.777 1.00 64.44 120 GLY A O 1
ATOM 952 N N . ALA A 1 121 ? -12.970 -3.175 2.219 1.00 54.75 121 ALA A N 1
ATOM 953 C CA . ALA A 1 121 ? -12.430 -4.401 1.630 1.00 54.75 121 ALA A CA 1
ATOM 954 C C . ALA A 1 121 ? -12.339 -5.499 2.716 1.00 54.75 121 ALA A C 1
ATOM 956 O O . ALA A 1 121 ? -11.743 -5.282 3.782 1.00 54.75 121 ALA A O 1
ATOM 957 N N . HIS A 1 122 ? -13.042 -6.604 2.452 1.00 44.22 122 HIS A N 1
ATOM 958 C CA . HIS A 1 122 ? -13.304 -7.733 3.347 1.00 44.22 122 HIS A CA 1
ATOM 959 C C . HIS A 1 122 ? -12.181 -8.768 3.305 1.00 44.22 122 HIS A C 1
ATOM 961 O O . HIS A 1 122 ? -11.725 -9.090 2.185 1.00 44.22 122 HIS A O 1
#

pLDDT: mean 90.74, std 9.77, range [44.22, 97.88]

Foldseek 3Di:
DPPQDKFKWKKFWADPNDGPDIDIDIHPLVLLVLQQVVCAQVADWCVVVPDPCNVVSVVCCCPVVVWDKDWDWDWDDDPPTDTTTGIHGRIQMATDDTCNVVNCVDPNNCVSPPPDDRHGRD

InterPro domains:
  IPR054382 Winged helix domain, alphaproteobacteria [PF22324] (22-92)

Radius of gyration: 14.93 Å; chains: 1; bounding box: 36×42×37 Å